Protein AF-A0A2G3K1E3-F1 (afdb_monomer)

Mean predicted aligned error: 5.05 Å

Foldseek 3Di:
DDDPDPPQDEAEEEQCDDPQAQVVLLVCLVVCLVVQHKYKYAQRRVVDPQGDDDPVSLVSLVVSCVVRVWDKDQSDHRRRMIIIGD

Solvent-accessible surface area (backbone atoms only — not comparable to full-atom values): 4703 Å² total; per-residue (Å²): 135,85,78,76,74,76,83,63,65,72,41,81,42,68,17,53,52,83,92,31,15,64,63,60,51,55,53,48,54,53,50,20,58,74,70,56,33,28,37,38,37,34,45,25,13,60,81,42,100,69,46,22,33,44,71,75,50,44,55,50,53,51,50,50,27,71,74,56,70,31,55,72,45,52,90,45,83,49,32,36,40,38,37,43,36,71

Structure (mmCIF, N/CA/C/O backbone):
data_AF-A0A2G3K1E3-F1
#
_entry.id   AF-A0A2G3K1E3-F1
#
loop_
_atom_site.group_PDB
_atom_site.id
_atom_site.type_symbol
_atom_site.label_atom_id
_atom_site.label_alt_id
_atom_site.label_comp_id
_atom_site.label_asym_id
_atom_site.label_entity_id
_atom_site.label_seq_id
_atom_site.pdbx_PDB_ins_code
_atom_site.Cartn_x
_atom_site.Cartn_y
_atom_site.Cartn_z
_atom_site.occupancy
_atom_site.B_iso_or_equiv
_atom_site.auth_seq_id
_atom_site.auth_comp_id
_atom_site.auth_asym_id
_atom_site.auth_atom_id
_atom_site.pdbx_PDB_model_num
ATOM 1 N N . MET A 1 1 ? -22.259 13.554 25.490 1.00 40.38 1 MET A N 1
ATOM 2 C CA . MET A 1 1 ? -20.822 13.268 25.284 1.00 40.38 1 MET A CA 1
ATOM 3 C C . MET A 1 1 ? -20.592 13.098 23.788 1.00 40.38 1 MET A C 1
ATOM 5 O O . MET A 1 1 ? -20.768 12.001 23.284 1.00 40.38 1 MET A O 1
ATOM 9 N N . ASN A 1 2 ? -20.283 14.175 23.060 1.00 38.56 2 ASN A N 1
ATOM 10 C CA . ASN A 1 2 ? -19.971 14.081 21.630 1.00 38.56 2 ASN A CA 1
ATOM 11 C C . ASN A 1 2 ? -18.463 13.892 21.494 1.00 38.56 2 ASN A C 1
ATOM 13 O O . ASN A 1 2 ? -17.712 14.867 21.509 1.00 38.56 2 ASN A O 1
ATOM 17 N N . ALA A 1 3 ? -18.013 12.641 21.408 1.00 47.66 3 ALA A N 1
ATOM 18 C CA . ALA A 1 3 ? -16.667 12.368 20.933 1.00 47.66 3 ALA A CA 1
ATOM 19 C C . ALA A 1 3 ? -16.593 12.884 19.488 1.00 47.66 3 ALA A C 1
ATOM 21 O O . ALA A 1 3 ? -17.254 12.346 18.603 1.00 47.66 3 ALA A O 1
ATOM 22 N N . LYS A 1 4 ? -15.850 13.974 19.258 1.00 48.56 4 LYS A N 1
ATOM 23 C CA . LYS A 1 4 ? -15.455 14.375 17.905 1.00 48.56 4 LYS A CA 1
ATOM 24 C C . LYS A 1 4 ? -14.711 13.187 17.304 1.00 48.56 4 LYS A C 1
ATOM 26 O O . LYS A 1 4 ? -13.623 12.860 17.772 1.00 48.56 4 LYS A O 1
ATOM 31 N N . THR A 1 5 ? -15.298 12.527 16.311 1.00 55.62 5 THR A N 1
ATOM 32 C CA . THR A 1 5 ? -14.570 11.569 15.480 1.00 55.62 5 THR A CA 1
ATOM 33 C C . THR A 1 5 ? -13.335 12.299 14.945 1.00 55.62 5 THR A C 1
ATOM 35 O O . THR A 1 5 ? -13.496 13.403 14.414 1.00 55.62 5 THR A O 1
ATOM 38 N N . PRO A 1 6 ? -12.110 11.774 15.129 1.00 57.94 6 PRO A N 1
ATOM 39 C CA . PRO A 1 6 ? -10.924 12.420 14.589 1.00 57.94 6 PRO A CA 1
ATO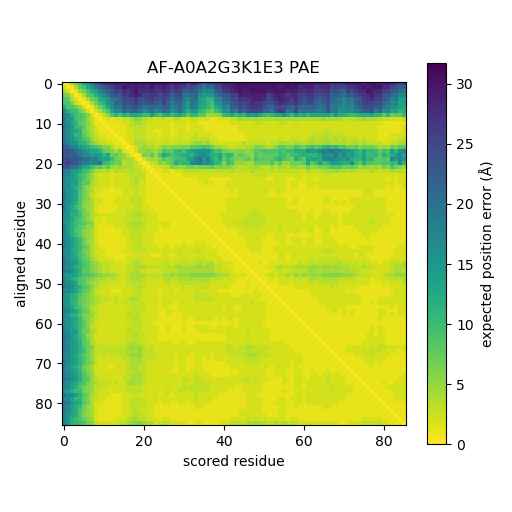M 40 C C . PRO A 1 6 ? -11.122 12.618 13.087 1.00 57.94 6 PRO A C 1
ATOM 42 O O . PRO A 1 6 ? -11.512 11.681 12.391 1.00 57.94 6 PRO A O 1
ATOM 45 N N . GLN A 1 7 ? -10.893 13.832 12.589 1.00 57.28 7 GLN A N 1
ATOM 46 C CA . GLN A 1 7 ? -10.818 14.082 11.155 1.00 57.28 7 GLN A CA 1
ATOM 47 C C . GLN A 1 7 ? -9.619 13.274 10.642 1.00 57.28 7 GLN A C 1
ATOM 49 O O . GLN A 1 7 ? -8.471 13.647 10.877 1.00 57.28 7 GLN A O 1
ATOM 54 N N . GLN A 1 8 ? -9.875 12.117 10.035 1.00 65.12 8 GLN A N 1
ATOM 55 C CA . GLN A 1 8 ? -8.820 11.242 9.542 1.00 65.12 8 GLN A CA 1
ATOM 56 C C . GLN A 1 8 ? -8.249 11.853 8.260 1.00 65.12 8 GLN A C 1
ATOM 58 O O . GLN A 1 8 ? -8.805 11.669 7.178 1.00 65.12 8 GLN A O 1
ATOM 63 N N . ASN A 1 9 ? -7.174 12.634 8.384 1.00 87.00 9 ASN A N 1
ATOM 64 C CA . ASN A 1 9 ? -6.473 13.166 7.220 1.00 87.00 9 ASN A CA 1
ATOM 65 C C . ASN A 1 9 ? -5.871 12.010 6.417 1.00 87.00 9 ASN A C 1
ATOM 67 O O . ASN A 1 9 ? -5.125 11.194 6.956 1.00 87.00 9 ASN A O 1
ATOM 71 N N . LEU A 1 10 ? -6.192 11.968 5.125 1.00 95.62 10 LEU A N 1
ATOM 72 C CA . LEU A 1 10 ? -5.578 11.051 4.176 1.00 95.62 10 LEU A CA 1
ATOM 73 C C . LEU A 1 10 ? -4.066 11.291 4.130 1.00 95.62 10 LEU A C 1
ATOM 75 O O . LEU A 1 10 ? -3.626 12.416 3.904 1.00 95.62 10 LEU A O 1
ATOM 79 N N . ILE A 1 11 ? -3.279 10.234 4.323 1.00 97.00 11 ILE A N 1
ATOM 80 C CA . ILE A 1 11 ? -1.824 10.288 4.165 1.00 97.00 11 ILE A CA 1
ATOM 81 C C . ILE A 1 11 ? -1.458 9.935 2.723 1.00 97.00 11 ILE A C 1
ATOM 83 O O . ILE A 1 11 ? -1.812 8.865 2.232 1.00 97.00 11 ILE A O 1
ATOM 87 N N . GLU A 1 12 ? -0.703 10.802 2.055 1.00 96.50 12 GLU A N 1
ATOM 88 C CA . GLU A 1 12 ? -0.161 10.544 0.719 1.00 96.50 12 GLU A CA 1
ATOM 89 C C . GLU A 1 12 ? 1.287 10.048 0.805 1.00 96.50 12 GLU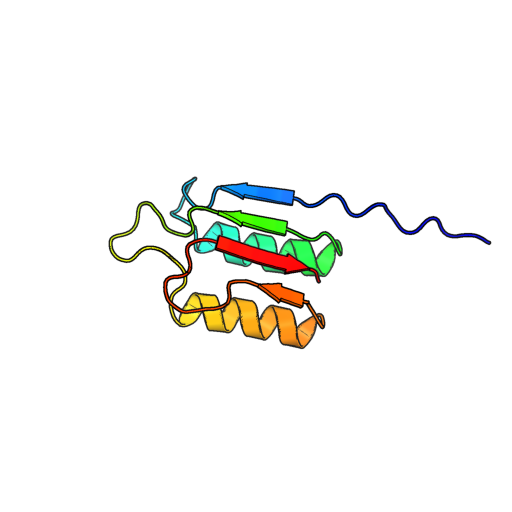 A C 1
ATOM 91 O O . GLU A 1 12 ? 2.119 10.623 1.507 1.00 96.50 12 GLU A O 1
ATOM 96 N N . LEU A 1 13 ? 1.591 8.960 0.097 1.00 94.88 13 LEU A N 1
ATOM 97 C CA . LEU A 1 13 ? 2.891 8.294 0.118 1.00 94.88 13 LEU A CA 1
ATOM 98 C C . LEU A 1 13 ? 3.456 8.137 -1.299 1.00 94.88 13 LEU A C 1
ATOM 100 O O . LEU A 1 13 ? 2.766 7.688 -2.214 1.00 94.88 13 LEU A O 1
ATOM 104 N N . ASP A 1 14 ? 4.754 8.398 -1.458 1.00 94.69 14 ASP A N 1
ATOM 105 C CA . ASP A 1 14 ? 5.504 8.085 -2.680 1.00 94.69 14 ASP A CA 1
ATOM 106 C C . ASP A 1 14 ? 6.250 6.747 -2.533 1.00 94.69 14 ASP A C 1
ATOM 108 O O . ASP A 1 14 ? 7.285 6.634 -1.870 1.00 94.69 14 ASP A O 1
ATOM 112 N N . GLY A 1 15 ? 5.737 5.714 -3.201 1.00 93.38 15 GLY A N 1
ATOM 113 C CA . GLY A 1 15 ? 6.294 4.363 -3.242 1.00 93.38 15 GLY A CA 1
ATOM 114 C C . GLY A 1 15 ? 7.565 4.205 -4.086 1.00 93.38 15 GLY A C 1
ATOM 115 O O . GLY A 1 15 ? 8.087 3.088 -4.187 1.00 93.38 15 GLY A O 1
ATOM 116 N N . SER A 1 16 ? 8.078 5.278 -4.693 1.00 89.81 16 SER A N 1
ATOM 117 C CA . SER A 1 16 ? 9.362 5.290 -5.405 1.00 89.81 16 SER A CA 1
ATOM 118 C C . SER A 1 16 ? 10.559 5.640 -4.514 1.00 89.81 16 SER A C 1
ATOM 120 O O . SER A 1 16 ? 11.711 5.494 -4.944 1.00 89.81 16 SER A O 1
ATOM 122 N N . GLN A 1 17 ? 10.306 6.064 -3.275 1.00 83.00 17 GLN A N 1
ATOM 123 C CA . GLN A 1 17 ? 11.342 6.415 -2.309 1.00 83.00 17 GLN A CA 1
ATOM 124 C C . GLN A 1 17 ? 11.879 5.191 -1.550 1.00 83.00 17 GLN A C 1
ATOM 126 O O . GLN A 1 17 ? 11.197 4.174 -1.391 1.00 83.00 17 GLN A O 1
ATOM 131 N N . GLY A 1 18 ? 13.136 5.289 -1.103 1.00 73.69 18 GLY A N 1
ATOM 132 C CA . GLY A 1 18 ? 13.829 4.253 -0.328 1.00 73.69 18 GLY A CA 1
ATOM 133 C C . GLY A 1 18 ? 13.963 2.912 -1.061 1.00 73.69 18 GLY A C 1
ATOM 134 O O . GLY A 1 18 ? 14.307 2.860 -2.241 1.00 73.69 18 GLY A O 1
ATOM 135 N N . GLU A 1 19 ? 13.635 1.823 -0.364 1.00 74.81 19 GLU A N 1
ATOM 136 C CA . GLU A 1 19 ? 1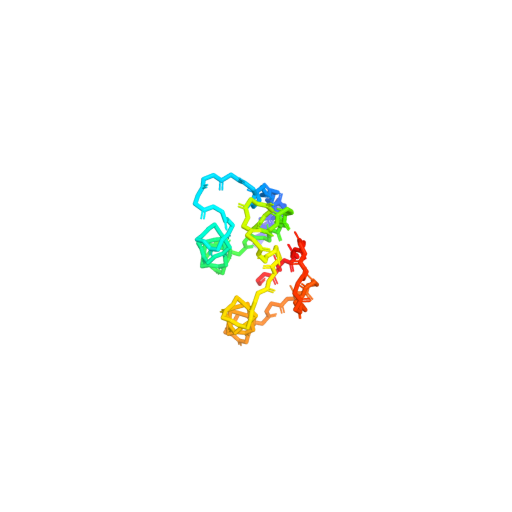3.832 0.418 -0.770 1.00 74.81 19 GLU A CA 1
ATOM 137 C C . GLU A 1 19 ? 12.933 -0.066 -1.932 1.00 74.81 19 GLU A C 1
ATOM 139 O O . GLU A 1 19 ? 12.790 -1.266 -2.189 1.00 74.81 19 GLU A O 1
ATOM 144 N N . GLY A 1 20 ? 12.296 0.842 -2.675 1.00 63.75 20 GLY A N 1
ATOM 145 C CA . GLY A 1 20 ? 11.499 0.511 -3.854 1.00 63.75 20 GLY A CA 1
ATOM 146 C C . GLY A 1 20 ? 10.136 -0.088 -3.516 1.00 63.75 20 GLY A C 1
ATOM 147 O O . GLY A 1 20 ? 9.815 -1.173 -3.994 1.00 63.75 20 GLY A O 1
ATOM 148 N N . GLY A 1 21 ? 9.345 0.628 -2.711 1.00 76.81 21 GLY A N 1
ATOM 149 C CA . GLY A 1 21 ? 7.884 0.520 -2.572 1.00 76.81 21 GLY A CA 1
ATOM 150 C C . GLY A 1 21 ? 7.331 -0.630 -1.729 1.00 76.81 21 GLY A C 1
ATOM 151 O O . GLY A 1 21 ? 6.362 -0.438 -1.002 1.00 76.81 21 GLY A O 1
ATOM 152 N N . GLY A 1 22 ? 7.940 -1.819 -1.778 1.00 84.44 22 GLY A N 1
ATOM 153 C CA . GLY A 1 22 ? 7.393 -3.005 -1.102 1.00 84.44 22 GLY A CA 1
ATOM 154 C C . GLY A 1 22 ? 7.408 -2.918 0.430 1.00 84.44 22 GLY A C 1
ATOM 155 O O . GLY A 1 22 ? 6.457 -3.344 1.079 1.00 84.44 22 GLY A O 1
ATOM 156 N N . GLN A 1 23 ? 8.474 -2.362 1.012 1.00 89.25 23 GLN A N 1
ATOM 157 C CA . GLN A 1 23 ? 8.564 -2.152 2.461 1.00 89.25 23 GLN A CA 1
ATOM 158 C C . GLN A 1 23 ? 7.648 -1.015 2.923 1.00 89.25 23 GLN A C 1
ATOM 160 O O . GLN A 1 23 ? 6.912 -1.199 3.886 1.00 89.25 23 GLN A O 1
ATOM 165 N N . VAL A 1 24 ? 7.636 0.106 2.191 1.00 92.56 24 VAL A N 1
ATOM 166 C CA . VAL A 1 24 ? 6.761 1.258 2.471 1.00 92.56 24 VAL A CA 1
ATOM 167 C C . VAL A 1 24 ? 5.300 0.821 2.525 1.00 92.56 24 VAL A C 1
ATOM 169 O O . VAL A 1 24 ? 4.616 1.128 3.494 1.00 92.56 24 VAL A O 1
ATOM 172 N N . LEU A 1 25 ? 4.848 0.029 1.547 1.00 95.00 25 LEU A N 1
ATOM 173 C CA . LEU A 1 25 ? 3.482 -0.488 1.509 1.00 95.00 25 LEU A CA 1
ATOM 174 C C . LEU A 1 25 ? 3.128 -1.314 2.755 1.00 95.00 25 LEU A C 1
ATOM 176 O O . LEU A 1 25 ? 2.096 -1.074 3.371 1.00 95.00 25 LEU A O 1
ATOM 180 N N . ARG A 1 26 ? 3.973 -2.276 3.152 1.00 95.06 26 ARG A N 1
ATOM 181 C CA . ARG A 1 26 ? 3.684 -3.134 4.317 1.00 95.06 26 ARG A CA 1
ATOM 182 C C . ARG A 1 26 ? 3.628 -2.339 5.620 1.00 95.06 26 ARG A C 1
ATOM 184 O O . ARG A 1 26 ? 2.743 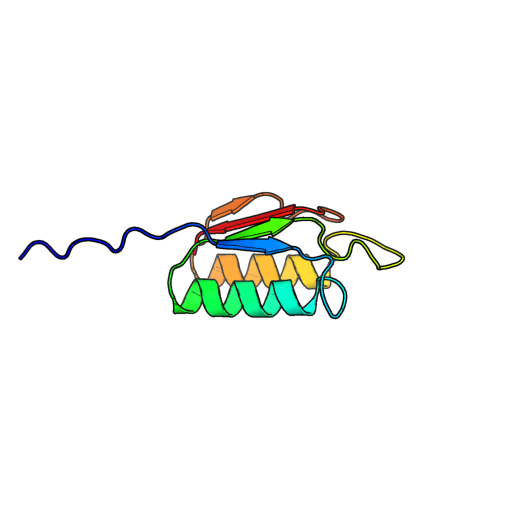-2.577 6.437 1.00 95.06 26 ARG A O 1
ATOM 191 N N . THR A 1 27 ? 4.545 -1.392 5.796 1.00 95.62 27 THR A N 1
ATOM 192 C CA . THR A 1 27 ? 4.551 -0.510 6.966 1.00 95.62 27 THR A CA 1
ATOM 193 C C . THR A 1 27 ? 3.323 0.398 6.979 1.00 95.62 27 THR A C 1
ATOM 195 O O . THR A 1 27 ? 2.690 0.536 8.021 1.00 95.62 27 THR A O 1
ATOM 198 N N . ALA A 1 28 ? 2.949 0.967 5.828 1.00 96.38 28 ALA A N 1
ATOM 199 C CA . ALA A 1 28 ? 1.765 1.810 5.699 1.00 96.38 28 ALA A CA 1
ATOM 200 C C . ALA A 1 28 ? 0.478 1.049 6.041 1.00 96.38 28 ALA A C 1
ATOM 202 O O . ALA A 1 28 ? -0.318 1.556 6.821 1.00 96.38 28 ALA A O 1
ATOM 203 N N . LEU A 1 29 ? 0.312 -0.187 5.550 1.00 98.06 29 LEU A N 1
ATOM 204 C CA . LEU A 1 29 ? -0.823 -1.050 5.906 1.00 98.06 29 LEU A CA 1
ATOM 205 C C . LEU A 1 29 ? -0.909 -1.272 7.422 1.00 98.06 29 LEU A C 1
ATOM 207 O O . LEU A 1 29 ? -1.962 -1.060 8.019 1.00 98.06 29 LEU A O 1
ATOM 211 N N . ALA A 1 30 ? 0.201 -1.663 8.056 1.00 97.94 30 ALA A N 1
ATOM 212 C CA . ALA A 1 30 ? 0.233 -1.924 9.493 1.00 97.94 30 ALA A CA 1
ATOM 213 C C . ALA A 1 30 ? -0.098 -0.670 10.319 1.00 97.94 30 ALA A C 1
ATOM 215 O O . ALA A 1 30 ? -0.957 -0.721 11.197 1.00 97.94 30 ALA A O 1
ATOM 216 N N . LEU A 1 31 ? 0.550 0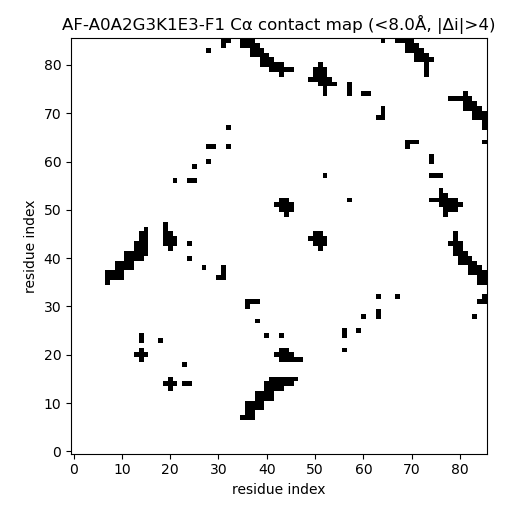.460 10.016 1.00 97.44 31 LEU A N 1
ATOM 217 C CA . LEU A 1 31 ? 0.312 1.720 10.720 1.00 97.44 31 LEU A CA 1
ATOM 218 C C . LEU A 1 31 ? -1.113 2.224 10.500 1.00 97.44 31 LEU A C 1
ATOM 220 O O . LEU A 1 31 ? -1.767 2.587 11.467 1.00 97.44 31 LEU A O 1
ATOM 224 N N . SER A 1 32 ? -1.613 2.170 9.265 1.00 97.69 32 SER A N 1
ATOM 225 C CA . SER A 1 32 ? -2.977 2.571 8.922 1.00 97.69 32 SER A CA 1
ATOM 226 C C . SER A 1 32 ? -4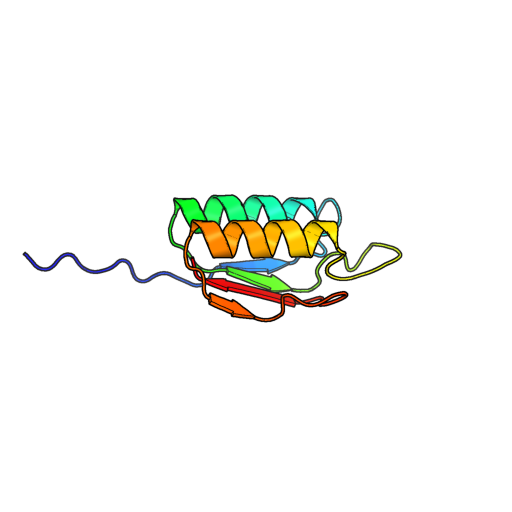.013 1.812 9.752 1.00 97.69 32 SER A C 1
ATOM 228 O O . SER A 1 32 ? -4.850 2.436 10.400 1.00 97.69 32 SER A O 1
ATOM 230 N N . MET A 1 33 ? -3.902 0.481 9.837 1.00 97.06 33 MET A N 1
ATOM 231 C CA . MET A 1 33 ? -4.796 -0.336 10.668 1.00 9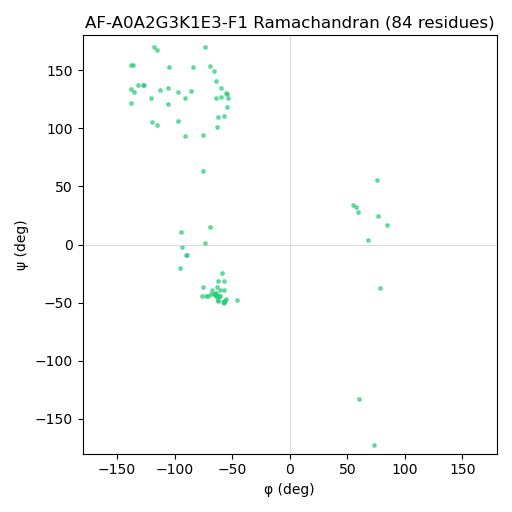7.06 33 MET A CA 1
ATOM 232 C C . MET A 1 33 ? -4.726 0.028 12.160 1.00 97.06 33 MET A C 1
ATOM 234 O O . MET A 1 33 ? -5.758 0.056 12.832 1.00 97.06 33 MET A O 1
ATOM 238 N N . ILE A 1 34 ? -3.531 0.321 12.684 1.00 97.00 34 ILE A N 1
ATOM 239 C CA . ILE A 1 34 ? -3.326 0.674 14.099 1.00 97.00 34 ILE A CA 1
ATOM 240 C C . ILE A 1 34 ? -3.887 2.067 14.413 1.00 97.00 34 ILE A C 1
ATOM 242 O O . ILE A 1 34 ? -4.549 2.249 15.433 1.00 97.00 34 ILE A O 1
ATOM 246 N N . THR A 1 35 ? -3.634 3.053 13.552 1.00 95.88 35 THR A N 1
ATOM 247 C CA . THR A 1 35 ? -4.000 4.458 13.796 1.00 95.88 35 THR A CA 1
ATOM 248 C C . THR A 1 35 ? -5.386 4.826 13.274 1.00 95.88 35 THR A C 1
ATOM 250 O O . THR A 1 35 ? -5.876 5.917 13.563 1.00 95.88 35 THR A O 1
ATOM 253 N N . ARG A 1 36 ? -6.027 3.930 12.511 1.00 95.44 36 ARG A N 1
ATOM 254 C CA . ARG A 1 36 ? -7.277 4.177 11.771 1.00 95.44 36 ARG A CA 1
ATOM 255 C C . ARG A 1 36 ? -7.177 5.345 10.788 1.00 95.44 36 ARG A C 1
ATOM 257 O O . ARG A 1 36 ? -8.157 6.044 10.547 1.00 95.44 36 ARG A O 1
ATOM 264 N N . THR A 1 37 ? -5.992 5.556 10.222 1.00 96.50 37 THR A N 1
ATOM 265 C CA . THR A 1 37 ? -5.728 6.662 9.295 1.00 96.50 37 THR A CA 1
ATOM 266 C C . THR A 1 37 ? -5.622 6.122 7.869 1.00 96.50 37 THR A C 1
ATOM 268 O O . THR A 1 37 ? -4.772 5.263 7.625 1.00 96.50 37 THR A O 1
ATOM 271 N N . PRO A 1 38 ? -6.457 6.581 6.920 1.00 98.06 38 PRO A N 1
ATOM 272 C CA . PRO A 1 38 ? -6.393 6.129 5.538 1.00 98.06 38 PRO A CA 1
ATOM 273 C C . PRO A 1 38 ? -5.119 6.635 4.861 1.00 98.06 38 PRO A C 1
ATOM 275 O O . PRO A 1 38 ? -4.590 7.697 5.206 1.00 98.06 38 PRO A O 1
ATOM 278 N N . PHE A 1 39 ? -4.648 5.904 3.853 1.00 97.88 39 PHE A N 1
ATOM 279 C CA . PHE A 1 39 ? -3.537 6.356 3.022 1.00 97.88 39 PHE A CA 1
ATOM 280 C C . PHE A 1 39 ? -3.763 6.069 1.540 1.00 97.88 39 PHE A C 1
ATOM 282 O O . PHE A 1 39 ? -4.467 5.136 1.151 1.00 97.88 39 PHE A O 1
ATOM 289 N N . LYS A 1 40 ? -3.104 6.874 0.711 1.00 98.19 40 LYS A N 1
ATOM 290 C CA . LYS A 1 40 ? -2.923 6.641 -0.715 1.00 98.19 40 LYS A CA 1
ATOM 291 C C . LYS A 1 40 ? -1.431 6.566 -0.997 1.00 98.19 40 LYS A C 1
ATOM 293 O O . LYS A 1 40 ? -0.688 7.478 -0.650 1.00 98.19 40 LYS A O 1
ATOM 298 N N . ILE A 1 41 ? -0.988 5.490 -1.630 1.00 96.50 41 ILE A N 1
ATOM 299 C CA . ILE A 1 41 ? 0.390 5.345 -2.098 1.00 96.50 41 ILE A CA 1
ATOM 300 C C . ILE A 1 41 ? 0.417 5.336 -3.621 1.00 96.50 41 ILE A C 1
ATOM 302 O O . ILE A 1 41 ? -0.359 4.624 -4.252 1.00 96.50 41 ILE A O 1
ATOM 306 N N . GLU A 1 42 ? 1.327 6.106 -4.209 1.00 96.94 42 GLU A N 1
ATOM 307 C CA . GLU A 1 42 ? 1.558 6.169 -5.654 1.00 96.94 42 GLU A CA 1
ATOM 308 C C . GLU A 1 42 ? 2.954 5.650 -6.009 1.00 96.94 42 GLU A C 1
ATOM 310 O O . GLU A 1 42 ? 3.808 5.462 -5.143 1.00 96.94 42 GLU A O 1
ATOM 315 N N . ARG A 1 43 ? 3.211 5.405 -7.299 1.00 95.56 43 ARG A N 1
ATOM 316 C CA . ARG A 1 43 ? 4.528 4.991 -7.823 1.00 95.56 43 ARG A CA 1
ATOM 317 C C . ARG A 1 43 ? 5.087 3.732 -7.141 1.00 95.56 43 ARG A C 1
ATOM 319 O O . ARG A 1 43 ? 6.304 3.579 -6.982 1.00 95.56 43 ARG A O 1
ATOM 326 N N . ILE A 1 44 ? 4.207 2.802 -6.760 1.00 95.56 44 ILE A N 1
ATOM 327 C CA . ILE A 1 44 ? 4.568 1.555 -6.075 1.00 95.56 44 ILE A CA 1
ATOM 328 C C . ILE A 1 44 ? 5.624 0.806 -6.894 1.00 95.56 44 ILE A C 1
ATOM 330 O O . ILE A 1 44 ? 5.388 0.389 -8.028 1.00 95.56 44 ILE A O 1
ATOM 334 N N . ARG A 1 45 ? 6.807 0.615 -6.298 1.00 94.00 45 ARG A N 1
ATOM 335 C CA . ARG A 1 45 ? 7.926 -0.133 -6.896 1.00 94.00 45 ARG A CA 1
ATOM 336 C C . ARG A 1 45 ? 8.416 0.449 -8.233 1.00 94.00 45 ARG A C 1
ATOM 338 O O . ARG A 1 45 ? 8.978 -0.289 -9.037 1.00 94.00 45 ARG A O 1
ATOM 345 N N . ALA A 1 46 ? 8.269 1.759 -8.454 1.00 93.19 46 ALA A N 1
ATOM 346 C CA . ALA A 1 46 ? 8.612 2.411 -9.725 1.00 93.19 46 ALA A CA 1
ATOM 347 C C . ALA A 1 46 ? 10.082 2.245 -10.165 1.00 93.19 46 ALA A C 1
ATOM 349 O O . ALA A 1 46 ? 10.371 2.304 -11.353 1.00 93.19 46 ALA A O 1
ATOM 350 N N . LYS A 1 47 ? 11.013 2.012 -9.228 1.00 90.50 47 LYS A N 1
ATOM 351 C CA . LYS A 1 47 ? 12.449 1.801 -9.510 1.00 90.50 47 LYS A CA 1
ATOM 352 C C . LYS A 1 47 ? 12.846 0.318 -9.638 1.00 90.50 47 LYS A C 1
ATOM 354 O O . LYS A 1 47 ? 14.030 -0.004 -9.615 1.00 90.50 47 LYS A O 1
ATOM 359 N N . ARG A 1 48 ? 11.885 -0.614 -9.703 1.00 90.69 48 ARG A N 1
ATOM 360 C CA . ARG A 1 48 ? 12.141 -2.063 -9.835 1.00 90.69 48 ARG A CA 1
ATOM 361 C C . ARG A 1 48 ? 11.838 -2.539 -11.258 1.00 90.69 48 ARG A C 1
ATOM 363 O O . ARG A 1 48 ? 10.946 -2.013 -11.908 1.00 90.69 48 ARG A O 1
ATOM 370 N N . SER A 1 49 ? 12.507 -3.612 -11.689 1.00 91.38 49 SER A N 1
ATOM 371 C CA . SER A 1 49 ? 12.338 -4.217 -13.026 1.00 91.38 49 SER A CA 1
ATOM 372 C C . SER A 1 49 ? 10.902 -4.640 -13.354 1.00 91.38 49 SER A C 1
ATOM 374 O O . SER A 1 49 ? 10.489 -4.604 -14.505 1.00 91.38 49 SER A O 1
ATOM 376 N N . LYS A 1 50 ? 10.133 -5.036 -12.338 1.00 92.06 50 LYS A N 1
ATOM 377 C CA . LYS A 1 50 ? 8.687 -5.254 -12.433 1.00 92.06 50 LYS A CA 1
ATOM 378 C C . LYS A 1 50 ? 8.024 -4.216 -11.537 1.00 92.06 50 LYS A C 1
ATOM 380 O O . LYS A 1 50 ? 8.117 -4.432 -10.331 1.00 92.06 50 LYS A O 1
ATOM 385 N N . PRO A 1 51 ? 7.435 -3.122 -12.036 1.00 94.62 51 PRO A N 1
ATOM 386 C CA . PRO A 1 51 ? 6.764 -2.129 -11.198 1.00 94.62 51 PRO A CA 1
ATOM 387 C C . PRO A 1 51 ? 5.416 -2.635 -10.659 1.00 94.62 51 PRO A C 1
ATOM 389 O O . PRO A 1 51 ? 4.934 -3.707 -11.039 1.00 94.62 51 PRO A O 1
ATOM 392 N N . GLY A 1 52 ? 4.849 -1.872 -9.725 1.00 96.50 52 GLY A N 1
ATOM 393 C CA . GLY A 1 52 ? 3.529 -2.104 -9.151 1.00 96.50 52 GLY A CA 1
ATOM 394 C C . GLY A 1 52 ? 3.431 -3.282 -8.181 1.00 96.50 52 GLY A C 1
ATOM 395 O O . GLY A 1 52 ? 4.433 -3.891 -7.772 1.00 96.50 52 GLY A O 1
ATOM 396 N N . LEU A 1 53 ? 2.198 -3.591 -7.784 1.00 96.94 53 LEU A N 1
ATOM 397 C CA . LEU A 1 53 ? 1.875 -4.710 -6.906 1.00 96.94 53 LEU A CA 1
ATOM 398 C C . LEU A 1 53 ? 2.226 -6.046 -7.576 1.00 96.94 53 LEU A C 1
ATOM 400 O O . LEU A 1 53 ? 2.046 -6.263 -8.767 1.00 96.94 53 LEU A O 1
ATOM 404 N N . LEU A 1 54 ? 2.752 -6.968 -6.779 1.00 96.00 54 LEU A N 1
ATOM 405 C CA . LEU A 1 54 ? 3.009 -8.355 -7.172 1.00 96.00 54 LEU A CA 1
ATOM 406 C C . LEU A 1 54 ? 2.153 -9.227 -6.266 1.00 96.00 54 LEU A C 1
ATOM 408 O O . LEU A 1 54 ? 1.664 -8.734 -5.253 1.00 96.00 54 LEU A O 1
ATOM 412 N N . ARG A 1 55 ? 2.049 -10.525 -6.563 1.00 96.75 55 ARG A N 1
ATOM 413 C CA . ARG A 1 55 ? 1.248 -11.472 -5.768 1.00 96.75 55 ARG A CA 1
ATOM 414 C C . ARG A 1 55 ? 1.469 -11.335 -4.257 1.00 96.75 55 ARG A C 1
ATOM 416 O O . ARG A 1 55 ? 0.507 -11.168 -3.530 1.00 96.75 55 ARG A O 1
ATOM 423 N N . GLN A 1 56 ? 2.723 -11.269 -3.804 1.00 95.25 56 GLN A N 1
ATOM 424 C CA . GLN A 1 56 ? 3.043 -11.091 -2.379 1.00 95.25 56 GLN A CA 1
ATOM 425 C C . GLN A 1 56 ? 2.531 -9.768 -1.775 1.00 95.25 56 GLN A C 1
ATOM 427 O O . GLN A 1 56 ? 2.239 -9.702 -0.588 1.00 95.25 56 GLN A O 1
ATOM 432 N N . HIS A 1 57 ? 2.455 -8.701 -2.576 1.00 96.06 57 HIS A N 1
ATOM 433 C CA . HIS A 1 57 ? 1.931 -7.411 -2.135 1.00 96.06 57 HIS A CA 1
ATOM 434 C C . HIS A 1 57 ? 0.405 -7.465 -2.054 1.00 96.06 57 HIS A C 1
ATOM 436 O O . HIS A 1 57 ? -0.139 -7.050 -1.041 1.00 96.06 57 HIS A O 1
ATOM 442 N N . LEU A 1 58 ? -0.253 -8.047 -3.066 1.00 97.19 58 LEU A N 1
ATOM 443 C CA . LEU A 1 58 ? -1.705 -8.264 -3.074 1.00 97.19 58 LEU A CA 1
ATOM 444 C C . LEU A 1 58 ? -2.138 -9.093 -1.867 1.00 97.19 58 LEU A C 1
ATOM 446 O O . LEU A 1 58 ? -3.002 -8.676 -1.114 1.00 97.19 58 LEU A O 1
ATOM 450 N N . THR A 1 59 ? -1.460 -10.212 -1.596 1.00 97.75 59 THR A N 1
ATOM 451 C CA . THR A 1 59 ? -1.765 -11.039 -0.420 1.00 97.75 59 THR A CA 1
ATOM 452 C C . THR A 1 59 ? -1.663 -10.243 0.884 1.00 97.75 59 THR A C 1
ATOM 454 O O . THR A 1 59 ? -2.502 -10.409 1.763 1.00 97.75 59 THR A O 1
ATOM 457 N N . ALA A 1 60 ? -0.674 -9.351 1.013 1.00 97.44 60 ALA A N 1
ATOM 458 C CA . ALA A 1 60 ? -0.547 -8.496 2.192 1.00 97.44 60 ALA A CA 1
ATOM 459 C C . ALA A 1 60 ? -1.681 -7.460 2.293 1.00 97.44 60 ALA A C 1
ATOM 461 O O . ALA A 1 60 ? -2.219 -7.259 3.379 1.00 97.44 60 ALA A O 1
ATOM 462 N N . VAL A 1 61 ? -2.056 -6.829 1.176 1.00 98.19 61 VAL A N 1
ATOM 463 C CA . VAL A 1 61 ? -3.174 -5.873 1.099 1.00 98.19 61 VAL A CA 1
ATOM 464 C C . VAL A 1 61 ? -4.497 -6.559 1.450 1.00 98.19 61 VAL A C 1
ATOM 466 O O . VAL A 1 61 ? -5.233 -6.070 2.301 1.00 98.19 61 VAL A O 1
ATOM 469 N N . GLN A 1 62 ? -4.760 -7.726 0.866 1.00 98.31 62 GLN A N 1
ATOM 470 C CA . GLN A 1 62 ? -5.975 -8.515 1.079 1.00 98.31 62 GLN A CA 1
ATOM 471 C C . GLN A 1 62 ? -6.087 -9.017 2.516 1.00 98.31 62 GLN A C 1
ATOM 473 O O . GLN A 1 62 ? -7.156 -8.933 3.115 1.00 98.31 62 GLN A O 1
ATOM 478 N N . ALA A 1 63 ? -4.982 -9.490 3.100 1.00 98.25 63 ALA A N 1
ATOM 479 C CA . ALA A 1 63 ? -4.953 -9.888 4.504 1.00 98.25 63 ALA A CA 1
ATOM 480 C C . ALA A 1 63 ? -5.227 -8.696 5.433 1.00 98.25 63 ALA A C 1
ATOM 482 O O . ALA A 1 63 ? -6.036 -8.809 6.352 1.00 98.25 63 ALA A O 1
ATOM 483 N N . ALA A 1 64 ? -4.601 -7.543 5.174 1.00 98.19 64 ALA A N 1
ATOM 484 C CA . ALA A 1 64 ? -4.848 -6.325 5.941 1.00 98.19 64 ALA A CA 1
ATOM 485 C C . ALA A 1 64 ? -6.317 -5.884 5.840 1.00 98.19 64 ALA A C 1
ATOM 487 O O . ALA A 1 64 ? -6.937 -5.580 6.860 1.00 98.19 64 ALA A O 1
ATOM 488 N N . ALA A 1 65 ? -6.899 -5.918 4.639 1.00 98.31 65 ALA A N 1
ATOM 489 C CA . ALA A 1 65 ? -8.299 -5.575 4.419 1.00 98.31 65 ALA A CA 1
ATOM 490 C C . ALA A 1 65 ? -9.257 -6.534 5.134 1.00 98.31 65 ALA A C 1
ATOM 492 O O . ALA A 1 65 ? -10.184 -6.083 5.799 1.00 98.31 65 ALA A O 1
ATOM 493 N N . ALA A 1 66 ? -8.999 -7.843 5.074 1.00 98.25 66 ALA A N 1
ATOM 494 C CA . ALA A 1 66 ? -9.814 -8.847 5.753 1.00 98.25 66 ALA A CA 1
ATOM 495 C C . ALA A 1 66 ? -9.791 -8.700 7.285 1.00 98.25 66 ALA A C 1
ATOM 497 O O . ALA A 1 66 ? -10.811 -8.912 7.933 1.00 98.25 66 ALA A O 1
ATOM 498 N N . ILE A 1 67 ? -8.645 -8.324 7.867 1.00 97.44 67 ILE A N 1
ATOM 499 C CA . ILE A 1 67 ? -8.493 -8.150 9.322 1.00 97.44 67 ILE A CA 1
ATOM 500 C C . ILE A 1 67 ? -9.150 -6.853 9.817 1.00 97.44 67 ILE A C 1
ATOM 502 O O . ILE A 1 67 ? -9.699 -6.829 10.917 1.00 97.44 67 ILE A O 1
ATOM 506 N N . SER A 1 68 ? -9.082 -5.775 9.033 1.00 96.44 68 SER A N 1
ATOM 507 C CA . SER A 1 68 ? -9.576 -4.447 9.439 1.00 96.44 68 SER A CA 1
ATOM 508 C C . SER A 1 68 ? -10.999 -4.131 8.972 1.00 96.44 68 SER A C 1
ATOM 510 O O . SER A 1 68 ? -11.654 -3.286 9.572 1.00 96.44 68 SER A O 1
ATOM 512 N N . GLY A 1 69 ? -11.503 -4.823 7.945 1.00 97.44 69 GLY A N 1
ATOM 513 C CA . GLY A 1 69 ? -12.727 -4.429 7.244 1.00 97.44 69 GLY A CA 1
ATOM 514 C C . GLY A 1 69 ? -12.509 -3.260 6.275 1.00 97.44 69 GLY A C 1
ATOM 515 O O . GLY A 1 69 ? -13.455 -2.525 5.990 1.00 97.44 69 GLY A O 1
ATOM 516 N N . ALA A 1 70 ? -11.275 -3.074 5.792 1.00 97.69 70 ALA A N 1
ATOM 517 C CA . ALA A 1 70 ? -10.891 -1.911 5.002 1.00 97.69 70 ALA A CA 1
ATOM 518 C C . ALA A 1 70 ? -11.586 -1.830 3.637 1.00 97.69 70 ALA A C 1
ATOM 520 O O . ALA A 1 70 ? -11.800 -2.836 2.957 1.00 97.69 70 ALA A O 1
ATOM 521 N N . GLN A 1 71 ? -11.804 -0.600 3.173 1.00 98.31 71 GLN A N 1
ATOM 522 C CA . GLN A 1 71 ? -12.058 -0.320 1.762 1.00 98.31 71 GLN A CA 1
ATOM 523 C C . GLN A 1 71 ? -10.729 -0.148 1.027 1.00 98.31 71 GLN A C 1
ATOM 525 O O . GLN A 1 71 ? -9.848 0.591 1.472 1.00 98.31 71 GLN A O 1
ATOM 530 N N . VAL A 1 72 ? -10.591 -0.815 -0.119 1.00 98.50 72 VAL A N 1
ATOM 531 C CA . VAL A 1 72 ? -9.352 -0.813 -0.902 1.00 98.50 72 VAL A CA 1
ATOM 532 C C . VAL A 1 72 ? -9.653 -0.526 -2.368 1.00 98.50 72 VAL A C 1
ATOM 534 O O . VAL A 1 72 ? -10.595 -1.079 -2.932 1.00 98.50 72 VAL A O 1
ATOM 537 N N . GLN A 1 73 ? -8.840 0.324 -2.997 1.00 98.62 73 GLN A N 1
ATOM 538 C CA . GLN A 1 73 ? -8.875 0.568 -4.442 1.00 98.62 73 GLN A CA 1
ATOM 539 C C . GLN A 1 73 ? -7.474 0.393 -5.027 1.00 98.62 73 GLN A C 1
ATOM 541 O O . GLN A 1 73 ? -6.499 0.870 -4.446 1.00 98.62 73 GLN A O 1
ATOM 546 N N . GLY A 1 74 ? -7.377 -0.266 -6.185 1.00 97.56 74 GLY A N 1
ATOM 547 C CA . GLY A 1 74 ? -6.098 -0.562 -6.840 1.00 97.56 74 GLY A CA 1
ATOM 548 C C . GLY A 1 74 ? -5.402 -1.837 -6.343 1.00 97.56 74 GLY A C 1
A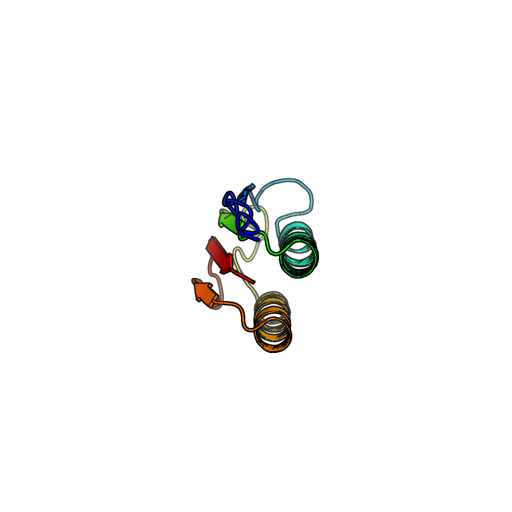TOM 549 O O . GLY A 1 74 ? -4.210 -1.998 -6.597 1.00 97.56 74 GLY A O 1
ATOM 550 N N . ASP A 1 75 ? -6.115 -2.738 -5.650 1.00 97.00 75 ASP A N 1
ATOM 551 C CA . ASP A 1 75 ? -5.634 -4.081 -5.268 1.00 97.00 75 ASP A CA 1
ATOM 552 C C . ASP A 1 75 ? -5.642 -5.045 -6.468 1.00 97.00 75 ASP A C 1
ATOM 554 O O . ASP A 1 75 ? -6.377 -6.028 -6.527 1.00 97.00 75 ASP A O 1
ATOM 558 N N . GLU A 1 76 ? -4.831 -4.733 -7.473 1.00 97.81 76 GLU A N 1
ATOM 559 C CA . GLU A 1 76 ? -4.681 -5.540 -8.681 1.00 97.81 76 GLU A CA 1
ATOM 560 C C . GLU A 1 76 ? -3.210 -5.685 -9.074 1.00 97.81 76 GLU A C 1
ATOM 562 O O . GLU A 1 76 ? -2.345 -4.869 -8.727 1.00 97.81 76 GLU A O 1
ATOM 567 N N . LEU A 1 77 ? -2.894 -6.770 -9.782 1.00 97.62 77 LEU A N 1
ATOM 568 C CA . LEU A 1 77 ? -1.522 -7.058 -10.180 1.00 97.62 77 LEU A CA 1
ATOM 569 C C . LEU A 1 77 ? -0.977 -5.919 -11.050 1.00 97.62 77 LEU A C 1
ATOM 571 O O . LEU A 1 77 ? -1.633 -5.465 -11.976 1.00 97.62 77 LEU A O 1
ATOM 575 N N . HIS A 1 78 ? 0.250 -5.495 -10.760 1.00 96.69 78 HIS A N 1
ATOM 576 C CA . HIS A 1 78 ? 0.949 -4.388 -11.414 1.00 96.69 78 HIS A CA 1
ATOM 577 C C . HIS A 1 78 ? 0.375 -2.993 -11.170 1.00 96.69 78 HIS A C 1
ATOM 579 O O . HIS A 1 78 ? 0.970 -2.032 -11.660 1.00 96.69 78 HIS A O 1
ATOM 585 N N . SER A 1 79 ? -0.661 -2.844 -10.339 1.00 98.00 79 SER A N 1
ATOM 586 C CA . SER A 1 79 ? -1.111 -1.516 -9.931 1.00 98.00 79 SER A CA 1
ATOM 587 C C . SER A 1 79 ? 0.034 -0.722 -9.303 1.00 98.00 79 SER A C 1
ATOM 589 O O . SER A 1 79 ? 0.751 -1.209 -8.420 1.00 98.00 79 SER A O 1
ATOM 591 N N . THR A 1 80 ? 0.221 0.509 -9.768 1.00 97.00 80 THR A N 1
ATOM 592 C CA . THR A 1 80 ? 1.215 1.443 -9.229 1.00 97.00 80 THR A CA 1
ATOM 593 C C . THR A 1 80 ? 0.638 2.374 -8.170 1.00 97.00 80 THR A C 1
ATOM 595 O O . THR A 1 80 ? 1.397 3.166 -7.612 1.00 97.00 80 THR A O 1
ATOM 598 N N . THR A 1 81 ? -0.663 2.275 -7.892 1.00 97.88 81 THR A N 1
ATOM 599 C CA . THR A 1 81 ? -1.378 3.138 -6.952 1.00 97.88 81 THR A CA 1
ATOM 600 C C . THR A 1 81 ? -2.329 2.309 -6.100 1.00 97.88 81 THR A C 1
ATOM 602 O O . THR A 1 81 ? -3.067 1.478 -6.617 1.00 97.88 81 THR A O 1
ATOM 605 N N . LEU A 1 82 ? -2.335 2.540 -4.792 1.00 98.38 82 LEU A N 1
ATOM 606 C CA . LEU A 1 82 ? -3.241 1.863 -3.872 1.00 98.38 82 LEU A CA 1
ATOM 607 C C . LEU A 1 82 ? -3.834 2.887 -2.912 1.00 98.38 82 LEU A C 1
ATOM 609 O O . LEU A 1 82 ? -3.102 3.673 -2.311 1.00 98.38 82 LEU A O 1
ATOM 613 N N . TYR A 1 83 ? -5.150 2.848 -2.760 1.00 98.62 83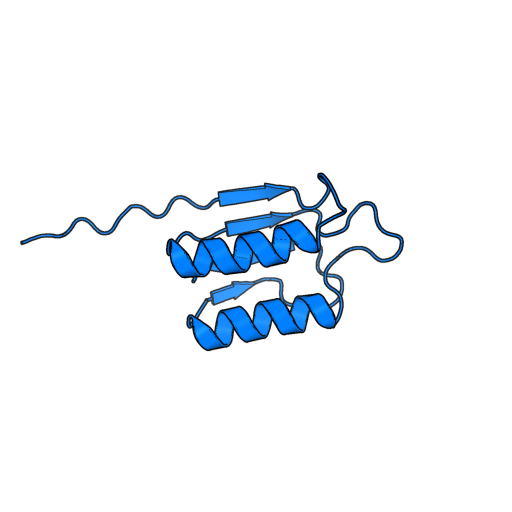 TYR A N 1
ATOM 614 C CA . TYR A 1 83 ? -5.863 3.518 -1.683 1.00 98.62 83 TYR A CA 1
ATOM 615 C C . TYR A 1 83 ? -6.314 2.478 -0.663 1.00 98.62 83 TYR A C 1
ATOM 617 O O . TYR A 1 83 ? -6.844 1.433 -1.045 1.00 98.62 83 TYR A O 1
ATOM 625 N N . PHE A 1 84 ? -6.114 2.773 0.617 1.00 98.56 84 PHE A N 1
ATOM 626 C CA . PHE A 1 84 ? -6.488 1.898 1.717 1.00 98.56 84 PHE A CA 1
ATOM 627 C C . PHE A 1 84 ? -7.118 2.718 2.844 1.00 98.56 84 PHE A C 1
ATOM 629 O O . PHE A 1 84 ? -6.487 3.629 3.388 1.00 98.56 84 PHE A O 1
ATOM 636 N N . GLN A 1 85 ? -8.356 2.378 3.197 1.00 98.12 85 GLN A N 1
ATOM 637 C CA . GLN A 1 85 ? -9.092 2.963 4.312 1.00 98.12 85 GLN A CA 1
ATOM 638 C C . GLN A 1 85 ? -9.448 1.862 5.325 1.00 98.12 85 GLN A C 1
ATOM 640 O O . GLN A 1 85 ? -10.340 1.074 5.012 1.00 98.12 85 GLN A O 1
ATOM 645 N N . PRO A 1 86 ? -8.757 1.797 6.482 1.00 95.56 86 PRO A N 1
ATOM 646 C CA . PRO A 1 86 ? -8.928 0.770 7.515 1.00 95.56 86 PRO A CA 1
ATOM 647 C C . PRO A 1 86 ? -10.247 0.872 8.283 1.00 95.56 86 PRO A C 1
ATOM 649 O O . PRO A 1 86 ? -10.839 1.976 8.339 1.00 95.56 86 PRO A O 1
#

Secondary structure (DSSP, 8-state):
--------PPEEEETTSTTTSHHHHHHHHHHHHHHT--EEEESTTTTSSS-S--HHHHHHHHHHHHHHT-EEE--STT-S-EEEE-

pLDDT: mean 90.59, std 14.1, range [38.56, 98.62]

Sequence (86 aa):
MNAKTPQQNLIELDGSQGEGGGQVLRTALALSMITRTPFKIERIRAKRSKPGLLRQHLTAVQAAAAISGAQVQGDELHSTTLYFQP

Nearest PDB structures (foldseek):
  1qmh-assembly1_B  TM=9.905E-01  e=4.178E-11  Escherichia coli K-12
  3tut-assembly1_A  TM=9.844E-01  e=7.083E-10  Escherichia coli K-12
  4o89-assembly2_B  TM=9.774E-01  e=1.021E-07  Pyrococcus horikoshii OT3
  3pqv-assembly1_A  TM=8.501E-01  e=5.709E-04  Kluyveromyces lactis
  7al2-assembly1_A-2  TM=6.942E-01  e=1.465E-02  Methanobrevibacter smithii ATCC 35061

Radius of gyration: 13.19 Å; Cα contacts (8 Å, |Δi|>4): 164; chains: 1; bounding box: 35×26×38 Å